Protein AF-A0A836EU51-F1 (afdb_monomer)

Sequence (140 aa):
MVLADRKVKVRELADATKISTERTRHILGEILHMKKLSCRWVPRMLTPDQKHERESTSKEYLDLLMRNRADFWRRLVTVDETWIHYYTPENRMSARQWTLNSFGWNVLNPSHSSDLAPSNYHLFTKSKEIWENNLAMKTK

Secondary structure (DSSP, 8-state):
-TTT-TT--HHHHHHHHT--HHHHHHIIIIIS-PPP-PPPP-S----HHHHHHHHHHHHHHHHHHHH-HHHHHHH--------------SSTTTT-----TTS----------TT---------HHHHHHHHHHHHTT--

pLDDT: mean 73.23, std 23.21, range [32.94, 97.69]

Organism: NCBI:txid230686

Mean predicted aligned error: 16.52 Å

Solvent-accessible surface area (backbone atoms only — not comparable to full-atom values): 9473 Å² total; per-residue (Å²): 107,65,87,82,40,85,80,68,50,63,61,60,50,12,69,72,69,74,44,55,52,64,58,44,50,45,44,38,43,75,72,65,64,49,75,93,73,82,85,77,92,68,99,68,90,72,52,73,66,58,48,52,52,53,50,51,55,51,49,53,53,47,52,52,37,69,77,39,50,72,60,43,62,74,67,61,81,86,86,85,90,77,92,76,83,88,77,76,74,92,44,82,76,82,64,69,74,95,80,71,84,88,52,95,67,84,84,80,84,76,84,86,62,97,72,71,64,82,89,62,95,70,86,48,66,72,56,46,51,54,50,53,53,57,53,64,67,70,75,116

Radius of gyration: 23.54 Å; Cα contacts (8 Å, |Δi|>4): 33; chains: 1; bounding box: 52×53×49 Å

InterPro domains:
  IPR036397 Ribonuclease H superfamily [G3DSA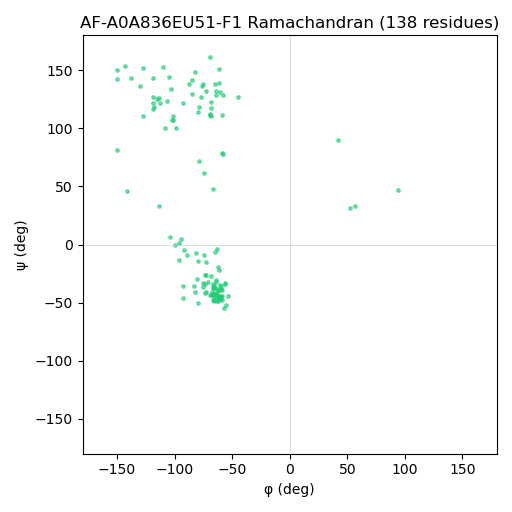:3.30.420.10] (41-100)
  IPR052709 Transposase-Methyltransferase Hybrid [PTHR46060] (2-99)

Structure (mmCIF, N/CA/C/O backbone):
data_AF-A0A836EU51-F1
#
_entry.id   AF-A0A836EU51-F1
#
loop_
_atom_site.group_PDB
_atom_site.id
_atom_site.type_symbol
_atom_site.label_atom_id
_atom_site.label_alt_id
_atom_site.label_comp_id
_atom_site.label_asym_id
_atom_site.label_entity_id
_atom_site.label_seq_id
_atom_site.pdbx_PDB_ins_code
_atom_site.Cartn_x
_atom_site.Cartn_y
_atom_site.Cartn_z
_atom_site.occupancy
_atom_site.B_iso_or_equiv
_atom_site.auth_seq_id
_atom_site.auth_comp_id
_atom_site.auth_asym_id
_atom_site.auth_atom_id
_atom_site.pdbx_PDB_model_num
ATOM 1 N N . MET A 1 1 ? -20.461 -6.660 11.085 1.00 72.12 1 MET A N 1
ATOM 2 C CA . MET A 1 1 ? -19.858 -5.440 11.673 1.00 72.12 1 MET A CA 1
ATOM 3 C C . MET A 1 1 ? -18.352 -5.385 11.427 1.00 72.12 1 MET A C 1
ATOM 5 O O . MET A 1 1 ? -17.947 -4.612 10.576 1.00 72.12 1 MET A O 1
ATOM 9 N N . VAL A 1 2 ? -17.537 -6.256 12.035 1.00 82.12 2 VAL A N 1
ATOM 10 C CA . VAL A 1 2 ? -16.060 -6.244 11.859 1.00 82.12 2 VAL A CA 1
ATOM 11 C C . VAL A 1 2 ? -15.593 -6.544 10.426 1.00 82.12 2 VAL A C 1
ATOM 13 O O . VAL A 1 2 ? -14.575 -6.031 9.978 1.00 82.12 2 VAL A O 1
ATOM 16 N N . LEU A 1 3 ? -16.344 -7.356 9.673 1.00 85.31 3 LEU A N 1
ATOM 17 C CA . LEU A 1 3 ? -16.028 -7.640 8.266 1.00 85.31 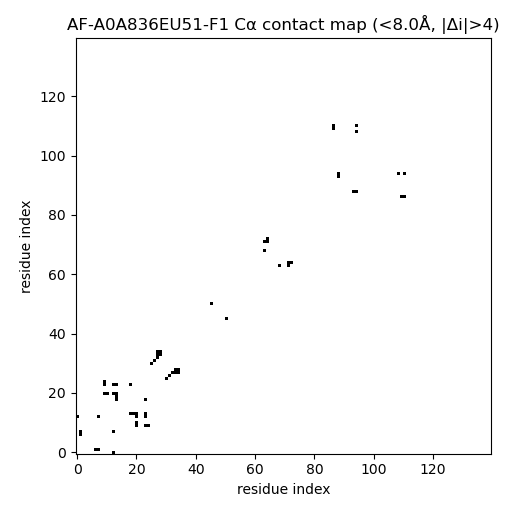3 LEU A CA 1
ATOM 18 C C . LEU A 1 3 ? -16.340 -6.465 7.324 1.00 85.31 3 LEU A C 1
ATOM 20 O O . LEU A 1 3 ? -15.705 -6.355 6.279 1.00 85.31 3 LEU A O 1
ATOM 24 N N . ALA A 1 4 ? -17.295 -5.605 7.697 1.00 86.19 4 ALA A N 1
ATOM 25 C CA . ALA A 1 4 ? -17.686 -4.432 6.916 1.00 86.19 4 ALA A CA 1
ATOM 26 C C . ALA A 1 4 ? -16.731 -3.256 7.167 1.00 86.19 4 ALA A C 1
ATOM 28 O O . ALA A 1 4 ? -16.316 -2.595 6.221 1.00 86.19 4 ALA A O 1
ATOM 29 N N . ASP A 1 5 ? -16.323 -3.052 8.425 1.00 85.19 5 ASP A N 1
ATOM 30 C CA . ASP A 1 5 ? -15.266 -2.110 8.786 1.00 85.19 5 ASP A CA 1
ATOM 31 C C . ASP A 1 5 ? -14.197 -2.788 9.650 1.00 85.19 5 ASP A C 1
ATOM 33 O O . ASP A 1 5 ? -14.400 -3.110 10.824 1.00 85.19 5 ASP A O 1
ATOM 37 N N . ARG A 1 6 ? -13.016 -2.961 9.051 1.00 83.94 6 ARG A N 1
ATOM 38 C CA . ARG A 1 6 ? -11.850 -3.589 9.687 1.00 83.94 6 ARG A CA 1
ATOM 39 C C . ARG A 1 6 ? -11.165 -2.683 10.717 1.00 83.94 6 ARG A C 1
ATOM 41 O O . ARG A 1 6 ? -10.249 -3.144 11.398 1.00 83.94 6 ARG A O 1
ATOM 48 N N . LYS A 1 7 ? -11.552 -1.407 10.809 1.00 87.00 7 LYS A N 1
ATOM 49 C CA . LYS A 1 7 ? -10.969 -0.411 11.723 1.00 87.00 7 LYS A CA 1
ATOM 50 C C . LYS A 1 7 ? -11.805 -0.183 12.984 1.00 87.00 7 LYS A C 1
ATOM 52 O O . LYS A 1 7 ? -11.385 0.598 13.839 1.00 87.00 7 LYS A O 1
ATOM 57 N N . VAL A 1 8 ? -12.937 -0.872 13.120 1.00 90.25 8 VAL A N 1
ATOM 58 C CA . VAL A 1 8 ? -13.851 -0.700 14.253 1.00 90.25 8 VAL A CA 1
ATOM 59 C C . VAL A 1 8 ? -13.166 -1.042 15.582 1.00 90.25 8 VAL A C 1
ATOM 61 O O . VAL A 1 8 ? -12.403 -2.014 15.692 1.00 90.25 8 VAL A O 1
ATOM 64 N N . LYS A 1 9 ? -13.415 -0.240 16.620 1.00 90.88 9 LYS A N 1
ATOM 65 C CA . LYS A 1 9 ? -12.802 -0.462 17.937 1.00 90.88 9 LYS A CA 1
ATOM 66 C C . LYS A 1 9 ? -13.584 -1.511 18.722 1.00 90.88 9 LYS A C 1
ATOM 68 O O . LYS A 1 9 ? -14.805 -1.582 18.667 1.00 90.88 9 LYS A O 1
ATOM 73 N N . VAL A 1 10 ? -12.880 -2.269 19.566 1.00 92.06 10 VAL A N 1
ATOM 74 C CA . VAL A 1 10 ? -13.505 -3.262 20.467 1.00 92.06 10 VAL A CA 1
ATOM 75 C C . VAL A 1 10 ? -14.565 -2.627 21.379 1.00 92.06 10 VAL A C 1
ATOM 77 O O . VAL A 1 10 ? -15.562 -3.270 21.675 1.00 92.06 10 VAL A O 1
ATOM 80 N N . ARG A 1 11 ? -14.381 -1.365 21.795 1.00 93.69 11 ARG A N 1
ATOM 81 C CA . ARG A 1 11 ? -15.379 -0.627 22.591 1.00 93.69 11 ARG A CA 1
ATOM 82 C C . ARG A 1 11 ? -16.657 -0.345 21.799 1.00 93.69 11 ARG A C 1
ATOM 84 O O . ARG A 1 11 ? -17.729 -0.678 22.268 1.00 93.69 11 ARG A O 1
ATOM 91 N N . GLU A 1 12 ? -16.530 0.152 20.571 1.00 93.00 12 GLU A N 1
ATOM 92 C CA . GLU A 1 12 ? -17.676 0.419 19.688 1.00 93.00 12 GLU A CA 1
ATOM 93 C C . GLU A 1 12 ? -18.474 -0.866 19.408 1.00 93.00 12 GLU A C 1
ATOM 95 O O . GLU A 1 12 ? -19.702 -0.857 19.399 1.00 93.00 12 GLU A O 1
ATOM 100 N N . LEU A 1 13 ? -17.781 -1.999 19.247 1.00 92.50 13 LEU A N 1
ATOM 101 C CA . LEU A 1 13 ? -18.420 -3.311 19.114 1.00 92.50 13 LEU A CA 1
ATOM 102 C C . LEU A 1 13 ? -19.155 -3.742 20.384 1.00 92.50 13 LEU A C 1
ATOM 104 O O . LEU A 1 13 ? -20.278 -4.234 20.294 1.00 92.50 13 LEU A O 1
ATOM 108 N N . ALA A 1 14 ? -18.532 -3.570 21.548 1.00 95.38 14 ALA A N 1
ATOM 109 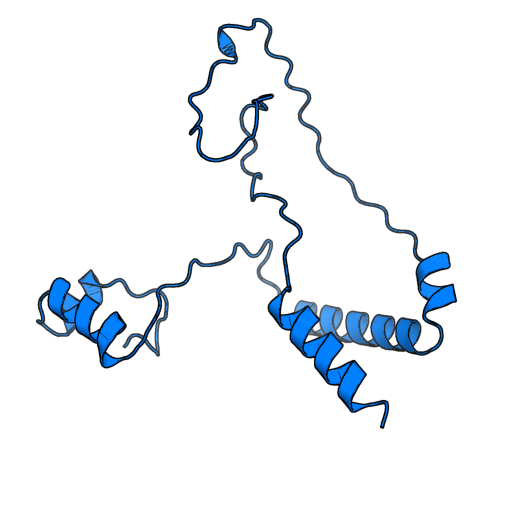C CA . ALA A 1 14 ? -19.140 -3.874 22.838 1.00 95.38 14 ALA A CA 1
ATOM 110 C C . ALA A 1 14 ? -20.421 -3.047 23.049 1.00 95.38 14 ALA A C 1
ATOM 112 O O . ALA A 1 14 ? -21.473 -3.598 23.374 1.00 95.38 14 ALA A O 1
ATOM 113 N N . ASP A 1 15 ? -20.369 -1.749 22.746 1.00 95.56 15 ASP A N 1
ATOM 114 C CA . ASP A 1 15 ? -21.494 -0.822 22.896 1.00 95.56 15 ASP A CA 1
ATOM 115 C C . ASP A 1 15 ? -22.648 -1.128 21.933 1.00 95.56 15 ASP A C 1
ATOM 117 O O . ASP A 1 15 ? -23.820 -1.000 22.310 1.00 95.56 15 ASP A O 1
ATOM 121 N N . ALA A 1 16 ? -22.328 -1.547 20.704 1.00 94.00 16 ALA A N 1
ATOM 122 C CA . ALA A 1 16 ? -23.316 -1.914 19.694 1.00 94.00 16 ALA A CA 1
ATOM 123 C C . ALA A 1 16 ? -23.958 -3.281 19.965 1.00 94.00 16 ALA A C 1
ATOM 125 O O . ALA A 1 16 ? -25.149 -3.459 19.728 1.00 94.00 16 ALA A O 1
ATOM 126 N N . THR A 1 17 ? -23.182 -4.242 20.473 1.00 93.50 17 THR A N 1
ATOM 127 C CA . THR A 1 17 ? -23.668 -5.601 20.773 1.00 93.50 17 THR A CA 1
ATOM 128 C C . THR A 1 17 ? -24.235 -5.739 22.185 1.00 93.50 17 THR A C 1
ATOM 130 O O . THR A 1 17 ? -24.834 -6.765 22.492 1.00 93.50 17 THR A O 1
ATOM 133 N N . LYS A 1 18 ? -24.069 -4.715 23.037 1.00 95.62 18 LYS A N 1
ATOM 134 C CA . LYS A 1 18 ? -24.420 -4.727 24.470 1.00 95.62 18 LYS A CA 1
ATOM 135 C C . LYS A 1 18 ? -23.739 -5.861 25.242 1.00 95.62 18 LYS A C 1
ATOM 137 O O . LYS A 1 18 ? -24.284 -6.397 26.202 1.00 95.62 18 LYS A O 1
ATOM 142 N N . ILE A 1 19 ? -22.521 -6.205 24.832 1.00 95.19 19 ILE A N 1
ATOM 143 C CA . ILE A 1 19 ? -21.668 -7.211 25.468 1.00 95.19 19 ILE A CA 1
ATOM 144 C C . ILE A 1 19 ? -20.492 -6.494 26.137 1.00 95.19 19 ILE A C 1
ATOM 146 O O . ILE A 1 19 ? -20.076 -5.425 25.700 1.00 95.19 19 ILE A O 1
ATOM 150 N N . SER A 1 20 ? -19.915 -7.073 27.192 1.00 97.06 20 SER A N 1
ATOM 151 C CA . SER A 1 20 ? -18.708 -6.507 27.800 1.00 97.06 20 SER A CA 1
ATOM 152 C C . SER A 1 20 ? -17.530 -6.476 26.814 1.00 97.06 20 SER A C 1
ATOM 154 O O . SER A 1 20 ? -17.389 -7.319 25.920 1.00 97.06 20 SER A O 1
ATOM 156 N N . THR A 1 21 ? -16.631 -5.509 26.988 1.00 96.06 21 THR A N 1
ATOM 157 C CA . THR A 1 21 ? -15.421 -5.372 26.158 1.00 96.06 21 THR A CA 1
ATOM 158 C C . THR A 1 21 ? -14.522 -6.605 26.231 1.00 96.06 21 THR A C 1
ATOM 160 O O . THR A 1 21 ? -13.951 -7.007 25.217 1.00 96.06 21 THR A O 1
ATOM 163 N N . GLU A 1 22 ? -14.442 -7.239 27.402 1.00 96.38 22 GLU A N 1
ATOM 164 C CA . GLU A 1 22 ? -13.674 -8.466 27.615 1.00 96.38 22 GLU A CA 1
ATOM 165 C C . GLU A 1 22 ? -14.254 -9.630 26.819 1.00 96.38 22 GLU A C 1
ATOM 167 O O . GLU A 1 22 ? -13.547 -10.295 26.062 1.00 96.38 22 GLU A O 1
ATOM 172 N N . ARG A 1 23 ? -15.575 -9.826 26.908 1.00 96.75 23 ARG A N 1
ATOM 173 C CA . ARG A 1 23 ? -16.247 -10.893 26.171 1.00 96.75 23 ARG A CA 1
ATOM 174 C C . ARG A 1 23 ? -16.180 -10.653 24.665 1.00 96.75 23 ARG A C 1
ATOM 176 O O . ARG A 1 23 ? -15.975 -11.602 23.917 1.00 96.75 23 ARG A O 1
ATOM 183 N N . THR A 1 24 ? -16.253 -9.397 24.229 1.00 95.25 24 THR A N 1
ATOM 184 C CA . THR A 1 24 ? -16.038 -9.013 22.826 1.00 95.25 24 THR A CA 1
ATOM 185 C C . THR A 1 24 ? -14.626 -9.380 22.361 1.00 95.25 24 THR A C 1
ATOM 187 O O . THR A 1 24 ? -14.471 -9.980 21.300 1.00 95.25 24 THR A O 1
ATOM 190 N N . ARG A 1 25 ? -13.586 -9.091 23.160 1.00 94.19 25 ARG A N 1
ATOM 191 C CA . ARG A 1 25 ? -12.201 -9.479 22.843 1.00 94.19 25 ARG A CA 1
ATOM 192 C C . ARG A 1 25 ? -12.040 -10.998 22.773 1.00 94.19 25 ARG A C 1
ATOM 194 O O . ARG A 1 25 ? -11.426 -11.481 21.827 1.00 94.19 25 ARG A O 1
ATOM 201 N N . HIS A 1 26 ? -12.615 -11.726 23.727 1.00 95.62 26 HIS A N 1
ATOM 202 C CA . HIS A 1 26 ? -12.586 -13.186 23.754 1.00 95.62 26 HIS A CA 1
ATOM 203 C C . HIS A 1 26 ? -13.279 -13.794 22.529 1.00 95.62 26 HIS A C 1
ATOM 205 O O . HIS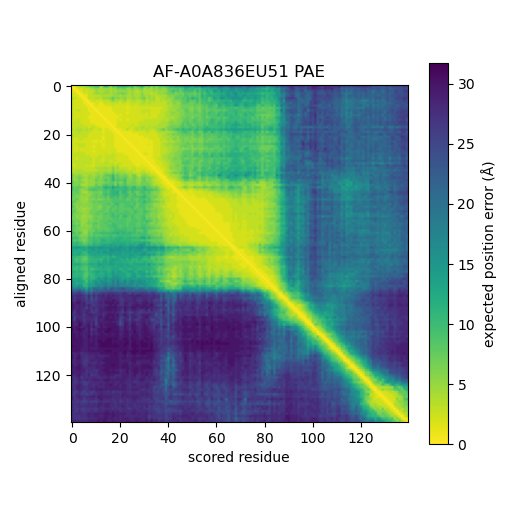 A 1 26 ? -12.718 -14.669 21.883 1.00 95.62 26 HIS A O 1
ATOM 211 N N . ILE A 1 27 ? -14.461 -13.296 22.149 1.00 94.44 27 ILE A N 1
ATOM 212 C CA . ILE A 1 27 ? -15.154 -13.763 20.942 1.00 94.44 27 ILE A CA 1
ATOM 213 C C . ILE A 1 27 ? -14.297 -13.503 19.698 1.00 94.44 27 ILE A C 1
ATOM 215 O O . ILE A 1 27 ? -14.135 -14.399 18.876 1.00 94.44 27 ILE A O 1
ATOM 219 N N . LEU A 1 28 ? -13.719 -12.304 19.564 1.00 92.56 28 LEU A N 1
ATOM 220 C CA . LEU A 1 28 ? -12.879 -11.969 18.413 1.00 92.56 28 LEU A CA 1
ATOM 221 C C . LEU A 1 28 ? -11.626 -12.850 18.337 1.00 92.56 28 LEU A C 1
ATOM 223 O O . LEU A 1 28 ? -11.337 -13.378 17.269 1.00 92.56 28 LEU A O 1
ATOM 227 N N . GLY A 1 29 ? -10.895 -13.006 19.439 1.00 92.88 29 GLY A N 1
ATOM 228 C CA . GLY A 1 29 ? -9.622 -13.730 19.462 1.00 92.88 29 GLY A CA 1
ATOM 229 C C . GLY A 1 29 ? -9.768 -15.250 19.514 1.00 92.88 29 GLY A C 1
ATOM 230 O O . GLY A 1 29 ? -9.162 -15.943 18.705 1.00 92.88 29 GLY A O 1
ATOM 231 N N . GLU A 1 30 ? -10.582 -15.764 20.435 1.00 94.38 30 GLU A N 1
ATOM 232 C CA . GLU A 1 30 ? -10.625 -17.195 20.769 1.00 94.38 30 GLU A CA 1
ATOM 233 C C . GLU A 1 30 ? -11.682 -17.967 19.977 1.00 94.38 30 GLU A C 1
ATOM 235 O O . GLU A 1 30 ? -11.448 -19.111 19.614 1.00 94.38 30 GLU A O 1
ATOM 240 N N . ILE A 1 31 ? -12.838 -17.357 19.687 1.00 94.81 31 ILE A N 1
ATOM 241 C CA . ILE A 1 31 ? -13.941 -18.040 18.983 1.00 94.81 31 ILE A CA 1
ATOM 242 C C . ILE A 1 31 ? -13.855 -17.806 17.474 1.00 94.81 31 ILE A C 1
ATOM 244 O O . ILE A 1 31 ? -14.013 -18.729 16.682 1.00 94.81 31 ILE A O 1
ATOM 248 N N . LEU A 1 32 ? -13.620 -16.558 17.064 1.00 92.50 32 LEU A N 1
ATOM 249 C CA . LEU A 1 32 ? -13.539 -16.177 15.652 1.00 92.50 32 LEU A CA 1
ATOM 250 C C . LEU A 1 32 ? -12.111 -16.239 15.099 1.00 92.50 32 LEU A C 1
ATOM 252 O O . LEU A 1 32 ? -11.918 -16.000 13.907 1.00 92.50 32 LEU A O 1
ATOM 256 N N . HIS A 1 33 ? -11.118 -16.521 15.949 1.00 91.31 33 HIS A N 1
ATOM 257 C CA . HIS A 1 33 ? -9.702 -16.608 15.578 1.00 91.31 33 HIS A CA 1
ATOM 258 C C . HIS A 1 33 ? -9.183 -15.371 14.823 1.00 91.31 33 HIS A C 1
ATOM 260 O O . HIS A 1 33 ? -8.292 -15.450 13.972 1.00 91.31 33 HIS A O 1
ATOM 266 N N . MET A 1 34 ? -9.738 -14.194 15.124 1.00 90.62 34 MET A N 1
ATOM 267 C CA . MET A 1 34 ? -9.340 -12.933 14.513 1.00 90.62 34 MET A CA 1
ATOM 268 C C . MET A 1 34 ? -8.141 -12.338 15.243 1.00 90.62 34 MET A C 1
ATOM 270 O O . MET A 1 34 ? -8.149 -12.122 16.455 1.00 90.62 34 MET A O 1
ATOM 274 N N . LYS A 1 35 ? -7.115 -11.973 14.474 1.00 87.75 35 LYS A N 1
ATOM 275 C CA . LYS A 1 35 ? -5.927 -11.291 14.988 1.00 87.75 35 LYS A CA 1
ATOM 276 C C . LYS A 1 35 ? -5.973 -9.807 14.655 1.00 87.75 35 LYS A C 1
ATOM 278 O O . LYS A 1 35 ? -6.199 -9.423 13.508 1.00 87.75 35 LYS A O 1
ATOM 283 N N . LYS A 1 36 ? -5.681 -8.960 15.644 1.00 85.25 36 LYS A N 1
ATOM 284 C CA . LYS A 1 36 ? -5.476 -7.529 15.405 1.00 85.25 36 LYS A CA 1
ATOM 285 C C . LYS A 1 36 ? -4.191 -7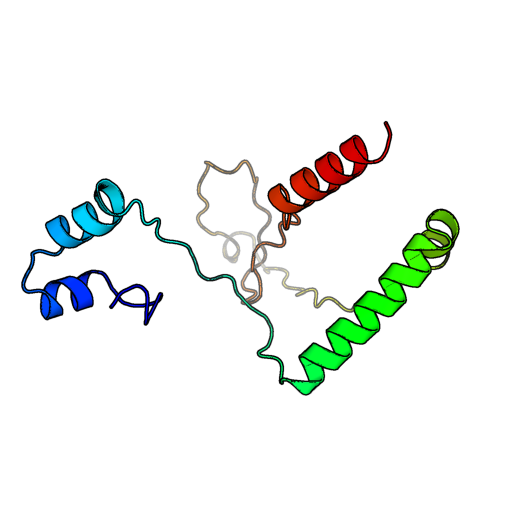.331 14.599 1.00 85.25 36 LYS A C 1
ATOM 287 O O . LYS A 1 36 ? -3.115 -7.736 15.035 1.00 85.25 36 LYS A O 1
ATOM 292 N N . LEU A 1 37 ? -4.309 -6.694 13.439 1.00 83.69 37 LEU A N 1
ATOM 293 C CA . LEU A 1 37 ? -3.175 -6.317 12.599 1.00 83.69 37 LEU A CA 1
ATOM 294 C C . LEU A 1 37 ? -2.921 -4.813 12.720 1.00 83.69 37 LEU A C 1
ATOM 296 O O . LEU A 1 37 ? -3.859 -4.025 12.852 1.00 83.69 37 LEU A O 1
ATOM 300 N N . SER A 1 38 ? -1.654 -4.408 12.678 1.00 79.75 38 SER A N 1
ATOM 301 C CA . SER A 1 38 ? -1.299 -3.00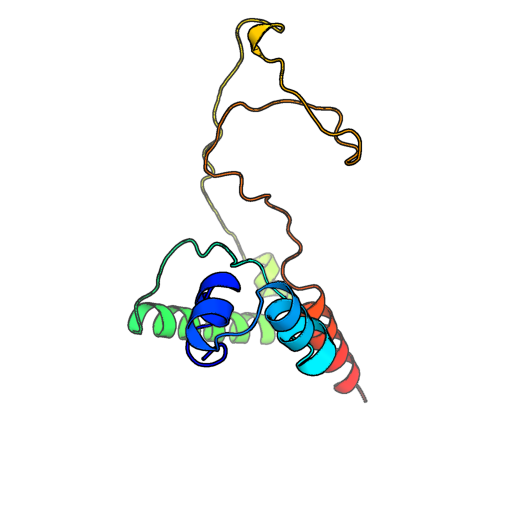2 12.501 1.00 79.75 38 SER A CA 1
ATOM 302 C C . SER A 1 38 ? -1.524 -2.599 11.043 1.00 79.75 38 SER A C 1
ATOM 304 O O . SER A 1 38 ? -1.214 -3.349 10.114 1.00 79.75 38 SER A O 1
ATOM 306 N N . CYS A 1 39 ? -2.081 -1.403 10.837 1.00 76.50 39 CYS A N 1
ATOM 307 C CA . CYS A 1 39 ? -2.117 -0.807 9.507 1.00 76.50 39 CYS A CA 1
ATOM 308 C C . CYS A 1 39 ? -0.679 -0.521 9.061 1.00 76.50 39 CYS A C 1
ATOM 310 O O . CYS A 1 39 ? 0.139 -0.056 9.855 1.00 76.50 39 CYS A O 1
ATOM 312 N N . ARG A 1 40 ? -0.373 -0.801 7.794 1.00 83.62 40 ARG A N 1
ATOM 313 C CA . ARG A 1 40 ? 0.894 -0.398 7.183 1.00 83.62 40 ARG A CA 1
ATOM 314 C C . ARG A 1 40 ? 0.739 1.003 6.612 1.00 83.62 40 ARG A C 1
ATOM 316 O O . ARG A 1 40 ? -0.290 1.298 6.006 1.00 83.62 40 ARG A O 1
ATOM 323 N N . TRP A 1 41 ? 1.755 1.835 6.803 1.00 84.38 41 TRP A N 1
ATOM 324 C CA . TRP A 1 41 ? 1.829 3.127 6.138 1.00 84.38 41 TRP A CA 1
ATOM 325 C C . TRP A 1 41 ? 1.948 2.922 4.629 1.00 84.38 41 TRP A C 1
ATOM 327 O O . TRP A 1 41 ? 2.737 2.100 4.163 1.00 84.38 41 TRP A O 1
ATOM 337 N N . VAL A 1 42 ? 1.127 3.653 3.881 1.00 83.88 42 VAL A N 1
ATOM 338 C CA . VAL A 1 42 ? 1.154 3.685 2.420 1.00 83.88 42 VAL A CA 1
ATOM 339 C C . VAL A 1 42 ? 1.486 5.126 2.033 1.00 83.88 42 VAL A C 1
ATOM 341 O O . VAL A 1 42 ? 0.700 6.004 2.383 1.00 83.88 42 VAL A O 1
ATOM 344 N N . PRO A 1 43 ? 2.615 5.386 1.343 1.00 84.25 43 PRO A N 1
ATOM 345 C CA . PRO A 1 43 ? 3.086 6.749 1.072 1.00 84.25 43 PRO A CA 1
ATOM 346 C C . PRO A 1 43 ? 2.070 7.632 0.344 1.00 84.25 43 PRO A C 1
ATOM 348 O O . PRO A 1 43 ? 1.999 8.832 0.582 1.00 84.25 43 PRO A O 1
ATOM 351 N N . ARG A 1 44 ? 1.264 7.040 -0.546 1.00 88.38 44 ARG A N 1
ATOM 352 C CA . ARG A 1 44 ? 0.270 7.771 -1.331 1.00 88.38 44 ARG A CA 1
ATOM 353 C C . ARG A 1 44 ? -0.937 6.908 -1.670 1.00 88.38 44 ARG A C 1
ATOM 355 O O . ARG A 1 44 ? -0.807 5.734 -2.014 1.00 88.38 44 ARG A O 1
ATOM 362 N N . MET A 1 45 ? -2.113 7.530 -1.650 1.00 92.81 45 MET A N 1
ATOM 363 C CA . MET A 1 45 ? -3.326 6.960 -2.229 1.00 92.81 45 MET A CA 1
ATOM 364 C C . MET A 1 45 ? -3.309 7.165 -3.747 1.00 92.81 45 MET A C 1
ATOM 366 O O . MET A 1 45 ? -3.343 8.297 -4.221 1.00 92.81 45 MET A O 1
ATOM 370 N N . LEU A 1 46 ? -3.222 6.067 -4.498 1.00 93.50 46 LEU A N 1
ATOM 371 C CA . LEU A 1 46 ? -3.184 6.094 -5.962 1.00 93.50 46 LEU A CA 1
ATOM 372 C C . LEU A 1 46 ? -4.592 6.150 -6.565 1.00 93.50 46 LEU A C 1
ATOM 374 O O . LEU A 1 46 ? -5.496 5.450 -6.086 1.00 93.50 46 LEU A O 1
ATOM 378 N N . THR A 1 47 ? -4.748 6.916 -7.647 1.00 96.94 47 THR A N 1
ATOM 379 C CA . THR A 1 47 ? -5.960 6.901 -8.483 1.00 96.94 47 THR A CA 1
ATOM 380 C C . THR A 1 47 ? -6.080 5.573 -9.249 1.00 96.94 47 THR A C 1
ATOM 382 O O . THR A 1 47 ? -5.093 4.836 -9.357 1.00 96.94 47 THR A O 1
ATOM 385 N N . PRO A 1 48 ? -7.271 5.212 -9.763 1.00 97.69 48 PRO A N 1
ATOM 386 C CA . PRO A 1 48 ? -7.434 4.019 -10.596 1.00 97.69 48 PRO A CA 1
ATOM 387 C C . PRO A 1 48 ? -6.463 3.984 -11.785 1.00 97.69 48 PRO A C 1
ATOM 389 O O . PRO A 1 48 ? -5.791 2.975 -11.981 1.00 97.69 48 PRO A O 1
ATOM 392 N N . ASP A 1 49 ? -6.300 5.108 -12.483 1.00 97.50 49 ASP A N 1
ATOM 393 C CA . ASP A 1 49 ? -5.413 5.209 -13.648 1.00 97.50 49 ASP A CA 1
ATOM 394 C C . ASP A 1 49 ? -3.942 5.019 -13.264 1.00 97.50 49 ASP A C 1
ATOM 396 O O . ASP A 1 49 ? -3.236 4.230 -13.885 1.00 97.50 49 ASP A O 1
ATOM 400 N N . GLN A 1 50 ? -3.496 5.635 -12.161 1.00 96.31 50 GLN A N 1
ATOM 401 C CA . GLN A 1 50 ? -2.137 5.444 -11.637 1.00 96.31 50 GLN A CA 1
ATOM 402 C C . GLN A 1 50 ? -1.862 3.984 -11.264 1.00 96.31 50 GLN A C 1
ATOM 404 O O . GLN A 1 50 ? -0.738 3.506 -11.403 1.00 96.31 50 GLN A O 1
ATOM 409 N N . LYS A 1 51 ? -2.868 3.255 -10.760 1.00 96.00 51 LYS A N 1
ATOM 410 C CA . LYS A 1 51 ? -2.718 1.821 -10.470 1.00 96.00 51 LYS A CA 1
ATOM 411 C C . LYS A 1 51 ? -2.576 1.014 -11.752 1.00 96.00 51 LYS A C 1
ATOM 413 O O . LYS A 1 51 ? -1.722 0.132 -11.786 1.00 96.00 51 LYS A O 1
ATOM 418 N N . HIS A 1 52 ? -3.386 1.324 -12.762 1.00 97.44 52 HIS A N 1
ATOM 419 C CA . HIS A 1 52 ? -3.337 0.656 -14.056 1.00 97.44 52 HIS A CA 1
ATOM 420 C C . HIS A 1 52 ? -1.987 0.876 -14.745 1.00 97.44 52 HIS A C 1
ATOM 422 O O . HIS A 1 52 ? -1.340 -0.084 -15.151 1.00 97.44 52 HIS A O 1
ATOM 428 N N . GLU A 1 53 ? -1.514 2.121 -14.798 1.00 97.56 53 GLU A N 1
ATOM 429 C CA . GLU A 1 53 ? -0.200 2.457 -15.350 1.00 97.56 53 GLU A CA 1
ATOM 430 C C . GLU A 1 53 ? 0.916 1.718 -14.604 1.00 97.56 53 GLU A C 1
ATOM 432 O O . GLU A 1 53 ? 1.745 1.044 -15.213 1.00 97.56 53 GLU A O 1
ATOM 437 N N . ARG A 1 54 ? 0.889 1.741 -13.265 1.00 96.81 54 ARG A N 1
ATOM 438 C CA . ARG A 1 54 ? 1.890 1.040 -12.454 1.00 96.81 54 ARG A CA 1
ATOM 439 C C . ARG A 1 54 ? 1.875 -0.471 -12.696 1.00 96.81 54 ARG A C 1
ATOM 441 O O . ARG A 1 54 ? 2.939 -1.090 -12.700 1.00 96.81 54 ARG A O 1
ATOM 448 N N . GLU A 1 55 ? 0.698 -1.071 -12.861 1.00 97.19 55 GLU A N 1
ATOM 449 C CA . GLU A 1 55 ? 0.552 -2.493 -13.187 1.00 97.19 55 GLU A CA 1
ATOM 450 C C . GLU A 1 55 ? 1.101 -2.807 -14.582 1.00 97.19 55 GLU A C 1
ATOM 452 O O . GLU A 1 55 ? 1.884 -3.750 -14.710 1.00 97.19 55 GLU A O 1
ATOM 457 N N . SER A 1 56 ? 0.737 -2.014 -15.594 1.00 97.50 56 SER A N 1
ATOM 458 C CA . SER A 1 56 ? 1.205 -2.179 -16.976 1.00 97.50 56 SER A CA 1
ATOM 459 C C . SER A 1 56 ? 2.727 -2.133 -17.040 1.00 97.50 56 SER A C 1
ATOM 461 O O . SER A 1 56 ? 3.366 -3.111 -17.428 1.00 97.50 56 SER A O 1
ATOM 463 N N . THR A 1 57 ? 3.317 -1.062 -16.511 1.00 96.12 57 THR A N 1
ATOM 464 C CA . THR A 1 57 ? 4.768 -0.872 -16.459 1.00 96.12 57 THR A CA 1
ATOM 465 C C . THR A 1 57 ? 5.464 -2.003 -15.697 1.00 96.12 57 THR A C 1
ATOM 467 O O . THR A 1 57 ? 6.513 -2.495 -16.111 1.00 96.12 57 THR A O 1
ATOM 470 N N . SER A 1 58 ? 4.875 -2.488 -14.597 1.00 96.12 58 SER A N 1
ATOM 471 C CA . SER A 1 58 ? 5.446 -3.618 -13.846 1.00 96.12 58 SER A CA 1
ATOM 472 C C . SER A 1 58 ? 5.437 -4.924 -14.649 1.00 96.12 58 SER A C 1
ATOM 474 O O . SER A 1 58 ? 6.382 -5.705 -14.533 1.00 96.12 58 SER A O 1
ATOM 476 N N . LYS A 1 59 ? 4.394 -5.177 -15.452 1.00 96.56 59 LYS 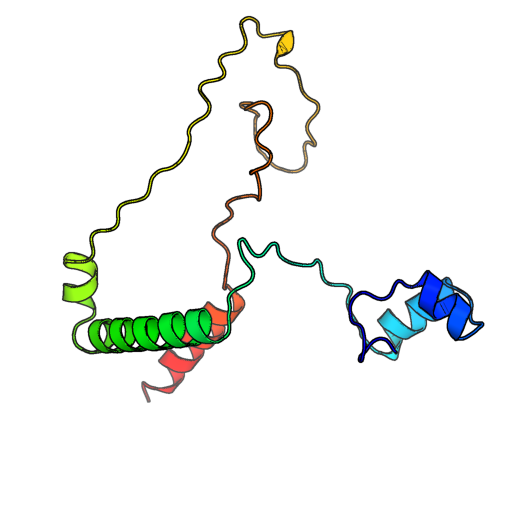A N 1
ATOM 477 C CA . LYS A 1 59 ? 4.320 -6.355 -16.331 1.00 96.56 59 LYS A CA 1
ATOM 478 C C . LYS A 1 59 ? 5.365 -6.283 -17.440 1.00 96.56 59 LYS A C 1
ATOM 480 O O . LYS A 1 59 ? 6.055 -7.268 -17.673 1.00 96.56 59 LYS A O 1
ATOM 485 N N . GLU A 1 60 ? 5.545 -5.117 -18.051 1.00 94.94 60 GLU A N 1
ATOM 486 C CA . GLU A 1 60 ? 6.577 -4.903 -19.072 1.00 94.94 60 GLU A CA 1
ATOM 487 C C . GLU A 1 60 ? 7.987 -5.155 -18.517 1.00 94.94 60 GLU A C 1
ATOM 489 O O . GLU A 1 60 ? 8.767 -5.905 -19.109 1.00 94.94 60 GLU A O 1
ATOM 494 N N . TYR A 1 61 ? 8.301 -4.613 -17.334 1.00 92.94 61 TYR A N 1
ATOM 495 C CA . TYR A 1 61 ? 9.576 -4.894 -16.667 1.00 92.94 61 TYR A CA 1
ATOM 496 C C . TYR A 1 61 ? 9.744 -6.373 -16.312 1.00 92.94 61 TYR A C 1
ATOM 498 O O . TYR A 1 61 ? 10.846 -6.908 -16.444 1.00 92.94 61 TYR A O 1
ATOM 506 N N . LEU A 1 62 ? 8.674 -7.048 -15.881 1.00 94.69 62 LEU A N 1
ATOM 507 C CA . LEU A 1 62 ? 8.714 -8.480 -15.595 1.00 94.69 62 LEU A CA 1
ATOM 508 C C . LEU A 1 62 ? 9.021 -9.291 -16.858 1.00 94.69 62 LEU A C 1
ATOM 510 O O .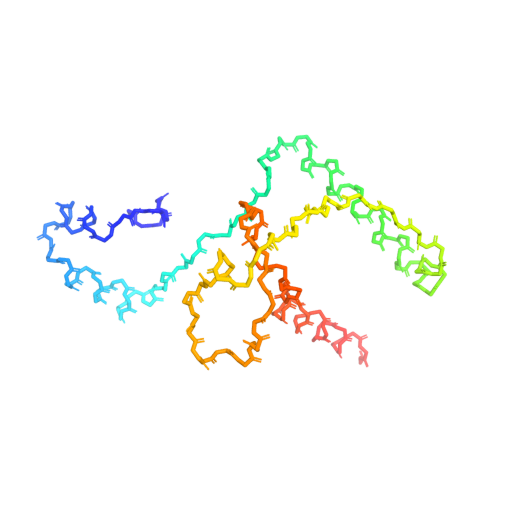 LEU A 1 62 ? 9.869 -10.181 -16.808 1.00 94.69 62 LEU A O 1
ATOM 514 N N . ASP A 1 63 ? 8.394 -8.970 -17.986 1.00 94.94 63 ASP A N 1
ATOM 515 C CA . ASP A 1 63 ? 8.650 -9.648 -19.257 1.00 94.94 63 ASP A CA 1
ATOM 516 C C . ASP A 1 63 ? 10.100 -9.457 -19.716 1.00 94.94 63 ASP A C 1
ATOM 518 O O . ASP A 1 63 ? 10.758 -10.423 -20.110 1.00 94.94 63 ASP A O 1
ATOM 522 N N . LEU A 1 64 ? 10.635 -8.236 -19.617 1.00 92.69 64 LEU A N 1
ATOM 523 C CA . LEU A 1 64 ? 12.043 -7.953 -19.918 1.00 92.69 64 LEU A CA 1
ATOM 524 C C . LEU A 1 64 ? 12.989 -8.743 -19.006 1.00 92.69 64 LEU A C 1
ATOM 526 O O . LEU A 1 64 ? 13.948 -9.360 -19.483 1.00 92.69 64 LEU A O 1
ATOM 530 N N . LEU A 1 65 ? 12.684 -8.780 -17.709 1.00 93.94 65 LEU A N 1
ATOM 531 C CA . LEU A 1 65 ? 13.434 -9.542 -16.718 1.00 93.94 65 LEU A CA 1
ATOM 532 C C . LEU A 1 65 ? 13.405 -11.051 -17.009 1.00 93.94 65 LEU A C 1
ATOM 534 O O . LEU A 1 65 ? 14.420 -11.724 -16.834 1.00 93.94 65 LEU A O 1
ATOM 538 N N . MET A 1 66 ? 12.265 -11.599 -17.437 1.00 94.19 66 MET A N 1
ATOM 539 C CA . MET A 1 66 ? 12.131 -13.029 -17.739 1.00 94.19 66 MET A CA 1
ATOM 540 C C . MET A 1 66 ? 12.829 -13.418 -19.046 1.00 94.19 66 MET A C 1
ATOM 542 O O . MET A 1 66 ? 13.398 -14.505 -19.122 1.00 94.19 66 MET A O 1
ATOM 546 N N . ARG A 1 67 ? 12.842 -12.536 -20.054 1.00 93.50 67 ARG A N 1
ATOM 547 C CA . ARG A 1 67 ? 13.516 -12.787 -21.342 1.00 93.50 67 ARG A CA 1
ATOM 548 C C . ARG A 1 67 ? 15.033 -12.893 -21.203 1.00 93.50 67 ARG A C 1
ATOM 550 O O . ARG A 1 67 ? 15.639 -13.754 -21.834 1.00 93.50 67 ARG A O 1
ATOM 557 N N . ASN A 1 68 ? 15.656 -12.025 -20.406 1.00 91.38 68 ASN A N 1
ATOM 558 C CA . ASN A 1 68 ? 17.101 -12.063 -20.178 1.00 91.38 68 ASN A CA 1
ATOM 559 C C . ASN A 1 68 ? 17.465 -11.534 -18.788 1.00 91.38 68 ASN A C 1
ATOM 561 O O . ASN A 1 68 ? 17.890 -10.391 -18.612 1.00 91.38 68 ASN A O 1
ATOM 565 N N . ARG A 1 69 ? 17.322 -12.409 -17.791 1.00 91.19 69 ARG A N 1
ATOM 566 C CA . ARG A 1 69 ? 17.496 -12.054 -16.381 1.00 91.19 69 ARG A CA 1
ATOM 567 C C . ARG A 1 69 ? 18.882 -11.497 -16.063 1.00 91.19 69 ARG A C 1
ATOM 569 O O . ARG A 1 69 ? 18.981 -10.521 -15.329 1.00 91.19 69 ARG A O 1
ATOM 576 N N . ALA A 1 70 ? 19.940 -12.117 -16.583 1.00 90.25 70 ALA A N 1
ATOM 577 C CA . ALA A 1 70 ? 21.314 -11.738 -16.255 1.00 90.25 70 ALA A CA 1
ATOM 578 C C . ALA A 1 70 ? 21.688 -10.366 -16.839 1.00 90.25 70 ALA A C 1
ATOM 580 O O . ALA A 1 70 ? 22.274 -9.535 -16.148 1.00 90.25 70 ALA A O 1
ATOM 581 N N . ASP A 1 71 ? 21.317 -10.107 -18.094 1.00 92.06 71 ASP A N 1
ATOM 582 C CA . ASP A 1 71 ? 21.634 -8.838 -18.750 1.00 92.06 71 ASP A CA 1
ATOM 583 C C . ASP A 1 71 ? 20.742 -7.688 -18.262 1.00 92.06 71 ASP A C 1
ATOM 585 O O . ASP A 1 71 ? 21.222 -6.563 -18.139 1.00 92.06 71 ASP A O 1
ATOM 589 N N . PHE A 1 72 ? 19.480 -7.970 -17.911 1.00 90.62 72 PHE A N 1
ATOM 590 C CA . PHE A 1 72 ? 18.564 -6.982 -17.337 1.00 90.62 72 PHE A CA 1
ATOM 591 C C . PHE A 1 72 ? 19.153 -6.331 -16.080 1.00 90.62 72 PHE A C 1
ATOM 593 O O . PHE A 1 72 ? 19.269 -5.110 -16.018 1.00 90.62 72 PHE A O 1
ATOM 600 N N . TRP A 1 73 ? 19.605 -7.135 -15.108 1.00 90.75 73 TRP A N 1
ATOM 601 C CA . TRP A 1 73 ? 20.204 -6.603 -13.878 1.00 90.75 73 TRP A CA 1
ATOM 602 C C . TRP A 1 73 ? 21.534 -5.898 -14.122 1.00 90.75 73 TRP A C 1
ATOM 604 O O . TRP A 1 73 ? 21.816 -4.906 -13.461 1.00 90.75 73 TRP A O 1
ATOM 614 N N . ARG A 1 74 ? 22.338 -6.371 -15.083 1.00 92.88 74 ARG A N 1
ATOM 615 C CA . ARG A 1 74 ? 23.616 -5.732 -15.427 1.00 92.88 74 ARG A CA 1
ATOM 616 C C . ARG A 1 74 ? 23.431 -4.319 -15.985 1.00 92.88 74 ARG A C 1
ATOM 618 O O . ARG A 1 74 ? 24.306 -3.481 -15.800 1.00 92.88 74 ARG A O 1
ATOM 625 N N . ARG A 1 75 ? 22.328 -4.070 -16.694 1.00 91.31 75 ARG A N 1
ATOM 626 C CA . ARG A 1 75 ? 22.031 -2.772 -17.321 1.00 91.31 75 ARG A CA 1
ATOM 627 C C . ARG A 1 75 ? 21.124 -1.880 -16.479 1.00 91.31 75 ARG A C 1
ATOM 629 O O . ARG A 1 75 ? 20.985 -0.705 -16.803 1.00 91.31 75 ARG A O 1
ATOM 636 N N . LEU A 1 76 ? 20.489 -2.421 -15.441 1.00 90.06 76 LEU A N 1
ATOM 637 C CA . LEU A 1 76 ? 19.598 -1.659 -14.579 1.00 90.06 76 LEU A CA 1
ATOM 638 C C . LEU A 1 76 ? 20.409 -0.661 -13.747 1.00 90.06 76 LEU A C 1
ATOM 640 O O . LEU A 1 76 ? 21.154 -1.045 -12.849 1.00 90.06 76 LEU A O 1
ATOM 644 N N . VAL A 1 77 ? 20.217 0.625 -14.026 1.00 91.12 77 VAL A N 1
ATOM 645 C CA . VAL A 1 77 ? 20.759 1.726 -13.228 1.00 91.12 77 VAL A CA 1
ATOM 646 C C . VAL A 1 77 ? 19.588 2.490 -12.627 1.00 91.12 77 VAL A C 1
ATOM 648 O O . VAL A 1 77 ? 18.693 2.925 -13.349 1.00 91.12 77 VAL A O 1
ATOM 651 N N . THR A 1 78 ? 19.583 2.640 -11.305 1.00 93.25 78 THR A N 1
ATOM 652 C CA . THR A 1 78 ? 18.578 3.414 -10.568 1.00 93.25 78 THR A CA 1
ATOM 653 C C . THR A 1 78 ? 19.254 4.557 -9.832 1.00 93.25 78 THR A C 1
ATOM 655 O O . THR A 1 78 ? 20.346 4.381 -9.294 1.00 93.25 78 THR A O 1
ATOM 658 N N . VAL A 1 79 ? 18.587 5.703 -9.767 1.00 93.56 79 VAL A N 1
ATOM 659 C CA . VAL A 1 79 ? 19.019 6.864 -8.986 1.00 93.56 79 VAL A CA 1
ATOM 660 C C . VAL A 1 79 ? 17.830 7.316 -8.152 1.00 93.56 79 VAL A C 1
ATOM 662 O O . VAL A 1 79 ? 16.708 7.340 -8.654 1.00 93.56 79 VAL A O 1
ATOM 665 N N . ASP A 1 80 ? 18.084 7.632 -6.888 1.00 92.06 80 ASP A N 1
ATOM 666 C CA . ASP A 1 80 ? 17.108 8.227 -5.982 1.00 92.06 80 ASP A CA 1
ATOM 667 C C . ASP A 1 80 ? 17.816 9.242 -5.080 1.00 92.06 80 ASP A C 1
ATOM 669 O O . ASP A 1 80 ? 19.021 9.130 -4.826 1.00 92.06 80 ASP A O 1
ATOM 673 N N . GLU A 1 81 ? 17.068 10.227 -4.604 1.00 90.56 81 GLU A N 1
ATOM 674 C CA . GLU A 1 81 ? 17.565 11.268 -3.713 1.00 90.56 81 GLU A CA 1
ATOM 675 C C . GLU A 1 81 ? 17.031 11.016 -2.307 1.00 90.56 81 GLU A C 1
ATOM 677 O O . GLU A 1 81 ? 15.829 10.928 -2.071 1.00 90.56 81 GLU A O 1
ATOM 682 N N . THR A 1 82 ? 17.936 10.895 -1.338 1.00 84.94 82 THR A N 1
ATOM 683 C CA . THR A 1 82 ? 17.564 10.758 0.071 1.00 84.94 82 THR A CA 1
ATOM 684 C C . THR A 1 82 ? 18.025 11.987 0.835 1.00 84.94 82 THR A C 1
ATOM 686 O O . THR A 1 82 ? 19.204 12.340 0.810 1.00 84.94 82 THR A O 1
ATOM 689 N N . TRP A 1 83 ? 17.101 12.625 1.552 1.00 83.88 83 TRP A N 1
ATOM 690 C CA . TRP A 1 83 ? 17.423 13.734 2.442 1.00 83.88 83 TRP A CA 1
ATOM 691 C C . TRP A 1 83 ? 18.226 13.231 3.643 1.00 83.88 83 TRP A C 1
ATOM 693 O O . TRP A 1 83 ? 17.731 12.448 4.453 1.00 83.88 83 TRP A O 1
ATOM 703 N N . ILE A 1 84 ? 19.464 13.703 3.780 1.00 79.31 84 ILE A N 1
ATOM 704 C CA . ILE A 1 84 ? 20.299 13.453 4.957 1.00 79.31 84 ILE A CA 1
ATOM 705 C C . ILE A 1 84 ? 20.259 14.709 5.820 1.00 79.31 84 ILE A C 1
ATOM 707 O O . ILE A 1 84 ? 20.802 15.751 5.455 1.00 79.31 84 ILE A O 1
ATOM 711 N N . HIS A 1 85 ? 19.603 14.614 6.975 1.00 70.62 85 HIS A N 1
ATOM 712 C CA . HIS A 1 85 ? 19.589 15.707 7.939 1.00 70.62 85 HIS A CA 1
ATOM 713 C C . HIS A 1 85 ? 20.982 15.872 8.559 1.00 70.62 85 HIS A C 1
ATOM 715 O O . HIS A 1 85 ? 21.440 15.032 9.333 1.00 70.62 85 HIS A O 1
ATOM 721 N N . TYR A 1 86 ? 21.648 16.981 8.238 1.00 57.00 86 TYR A N 1
ATOM 722 C CA . TYR A 1 86 ? 22.914 17.390 8.843 1.00 57.00 86 TYR A CA 1
ATOM 723 C C . TYR A 1 86 ? 22.638 18.025 10.216 1.00 57.00 86 TYR A C 1
ATOM 725 O O . TYR A 1 86 ? 22.680 19.243 10.370 1.00 57.00 86 TYR A O 1
ATOM 733 N N . TYR A 1 87 ? 22.254 17.221 11.213 1.00 68.75 87 TYR A N 1
ATOM 734 C CA . TYR A 1 87 ? 22.173 17.693 12.597 1.00 68.75 87 TYR A CA 1
ATOM 735 C C . TYR A 1 87 ? 23.380 17.205 13.392 1.00 68.75 87 TYR A C 1
ATOM 737 O O . TYR A 1 87 ? 23.471 16.035 13.763 1.00 68.75 87 TYR A O 1
ATOM 745 N N . THR A 1 88 ? 24.284 18.133 13.689 1.00 56.16 88 THR A N 1
ATOM 746 C CA . THR A 1 88 ? 25.395 17.930 14.619 1.00 56.16 88 THR A CA 1
ATOM 747 C C . THR A 1 88 ? 25.008 18.601 15.939 1.00 56.16 88 THR A C 1
ATOM 749 O O . THR A 1 88 ? 24.971 19.830 15.987 1.00 56.16 88 THR A O 1
ATOM 752 N N . PRO A 1 89 ? 24.669 17.863 17.014 1.00 57.78 89 PRO A N 1
ATOM 753 C CA . PRO A 1 89 ? 24.411 18.499 18.300 1.00 57.78 89 PRO A CA 1
ATOM 754 C C . PRO A 1 89 ? 25.692 19.163 18.812 1.00 57.78 89 PRO A C 1
ATOM 756 O O . PRO A 1 89 ? 26.736 18.518 18.901 1.00 57.78 89 PRO A O 1
ATOM 759 N N . GLU A 1 90 ? 25.603 20.437 19.193 1.00 56.53 90 GLU A N 1
ATOM 760 C CA . GLU A 1 90 ? 26.743 21.236 19.672 1.00 56.53 90 GLU A CA 1
ATOM 761 C C . GLU A 1 90 ? 27.387 20.671 20.948 1.00 56.53 90 GLU A C 1
ATOM 763 O O . GLU A 1 90 ? 28.553 20.938 21.232 1.00 56.53 90 GLU A O 1
ATOM 768 N N . ASN A 1 91 ? 26.662 19.863 21.733 1.00 53.81 91 ASN A N 1
ATOM 769 C CA . ASN A 1 91 ? 27.225 19.198 22.903 1.00 53.81 91 ASN A CA 1
ATOM 770 C C . ASN A 1 91 ? 26.560 17.842 23.219 1.00 53.81 91 ASN A C 1
ATOM 772 O O . ASN A 1 91 ? 25.372 17.604 22.995 1.00 53.81 91 ASN A O 1
ATOM 776 N N . ARG A 1 92 ? 27.356 16.946 23.816 1.00 47.88 92 ARG A N 1
ATOM 777 C CA . ARG A 1 92 ? 27.002 15.554 24.163 1.00 47.88 92 ARG A CA 1
ATOM 778 C C . ARG A 1 92 ? 25.851 15.433 25.178 1.00 47.88 92 ARG A C 1
ATOM 780 O O . ARG A 1 92 ? 25.252 14.368 25.296 1.00 47.88 92 ARG A O 1
ATOM 787 N N . MET A 1 93 ? 25.555 16.502 25.921 1.00 52.12 93 MET A N 1
ATOM 788 C CA . MET A 1 93 ? 24.512 16.545 26.956 1.00 52.12 93 MET A CA 1
ATOM 789 C C . MET A 1 93 ? 23.125 16.810 26.356 1.00 52.12 93 MET A C 1
ATOM 791 O O . MET A 1 93 ? 22.157 16.194 26.795 1.00 52.12 93 MET A O 1
ATOM 795 N N . SER A 1 94 ? 23.047 17.637 25.307 1.00 53.09 94 SER A N 1
ATOM 796 C CA . SER A 1 94 ? 21.807 17.943 24.571 1.00 53.09 94 SER A CA 1
ATOM 797 C C . SER A 1 94 ? 21.332 16.782 23.686 1.00 53.09 94 SER A C 1
ATOM 799 O O . SER A 1 94 ? 20.185 16.758 23.258 1.00 53.09 94 SER A O 1
ATOM 801 N N . ALA A 1 95 ? 22.204 15.800 23.427 1.00 52.78 95 ALA A N 1
ATOM 802 C CA . ALA A 1 95 ? 21.942 14.636 22.577 1.00 52.78 95 ALA A CA 1
ATOM 803 C C . ALA A 1 95 ? 21.460 13.380 23.339 1.00 52.78 95 ALA A C 1
ATOM 805 O O . ALA A 1 95 ? 21.348 12.305 22.742 1.00 52.78 95 ALA A O 1
ATOM 806 N N . ARG A 1 96 ? 21.220 13.465 24.658 1.00 51.34 96 ARG A N 1
ATOM 807 C CA . ARG A 1 96 ? 20.804 12.315 25.482 1.00 51.34 96 ARG A CA 1
ATOM 808 C C . ARG A 1 96 ? 19.321 11.982 25.281 1.00 51.34 96 ARG A C 1
ATOM 810 O O . ARG A 1 96 ? 18.458 12.823 25.498 1.00 51.34 96 ARG A O 1
ATOM 817 N N . GLN A 1 97 ? 19.032 10.723 24.955 1.00 50.22 97 GLN A N 1
ATOM 818 C CA . GLN A 1 97 ? 17.676 10.188 24.793 1.00 50.22 97 GLN A CA 1
ATOM 819 C C . GLN A 1 97 ? 17.584 8.797 25.447 1.00 50.22 97 GLN A C 1
ATOM 821 O O . GLN A 1 97 ? 18.554 8.039 25.420 1.00 50.22 97 GLN A O 1
ATOM 826 N N . TRP A 1 98 ? 16.446 8.461 26.067 1.00 44.12 98 TRP A N 1
ATOM 827 C CA . TRP A 1 98 ? 16.226 7.154 26.706 1.00 44.12 98 TRP A CA 1
ATOM 828 C C . TRP A 1 98 ? 16.038 6.054 25.646 1.00 44.12 98 TRP A C 1
ATOM 830 O O . TRP A 1 98 ? 15.245 6.230 24.723 1.00 44.12 98 TRP A O 1
ATOM 840 N N . THR A 1 99 ? 16.726 4.913 25.782 1.00 48.09 99 THR A N 1
ATOM 841 C CA . THR A 1 99 ? 16.587 3.743 24.887 1.00 48.09 99 THR A CA 1
ATOM 842 C C . THR A 1 99 ? 16.306 2.454 25.667 1.00 48.09 99 THR A C 1
ATOM 844 O O . THR A 1 99 ? 16.654 2.337 26.841 1.00 48.09 99 THR A O 1
ATOM 847 N N . LEU A 1 100 ? 15.611 1.500 25.033 1.00 35.41 100 LEU A N 1
ATOM 848 C CA . LEU A 1 100 ? 15.246 0.205 25.619 1.00 35.41 100 LEU A CA 1
ATOM 849 C C . LEU A 1 100 ? 16.318 -0.848 25.266 1.00 35.41 100 LEU A C 1
ATOM 851 O O . LEU A 1 100 ? 16.539 -1.118 24.088 1.00 35.41 100 LEU A O 1
ATOM 855 N N . ASN A 1 101 ? 16.940 -1.479 26.270 1.00 42.53 101 ASN A N 1
ATOM 856 C CA . ASN A 1 101 ? 18.092 -2.395 26.118 1.00 42.53 101 ASN A CA 1
ATOM 857 C C . ASN A 1 101 ? 17.835 -3.705 25.340 1.00 42.53 101 ASN A C 1
ATOM 859 O O . ASN A 1 101 ? 18.769 -4.467 25.108 1.00 42.53 101 ASN A O 1
ATOM 863 N N . SER A 1 102 ? 16.595 -4.025 24.965 1.00 38.47 102 SER A N 1
ATOM 864 C CA . SER A 1 102 ? 16.264 -5.314 24.336 1.00 38.47 102 SER A CA 1
ATOM 865 C C . SER A 1 102 ? 16.561 -5.388 22.838 1.00 38.47 102 SER A C 1
ATOM 867 O O . SER A 1 102 ? 16.478 -6.469 22.258 1.00 38.47 102 SER A O 1
ATOM 869 N N . PHE A 1 103 ? 16.943 -4.281 22.205 1.00 38.78 103 PHE A N 1
ATOM 870 C CA . PHE A 1 103 ? 17.528 -4.313 20.873 1.00 38.78 103 PHE A CA 1
ATOM 871 C C . PHE A 1 103 ? 18.985 -3.878 20.987 1.00 38.78 103 PHE A C 1
ATOM 873 O O . PHE A 1 103 ? 19.249 -2.785 21.473 1.00 38.78 103 PHE A O 1
ATOM 880 N N . GLY A 1 104 ? 19.917 -4.733 20.553 1.00 40.34 104 GLY A N 1
ATOM 881 C CA . GLY A 1 104 ? 21.372 -4.529 20.611 1.00 40.34 104 GLY A CA 1
ATOM 882 C C . GLY A 1 104 ? 21.906 -3.394 19.727 1.00 40.34 104 GLY A C 1
ATOM 883 O O . GLY A 1 104 ? 22.877 -3.582 19.002 1.00 40.34 104 GLY A O 1
ATOM 884 N N . TRP A 1 105 ? 21.277 -2.224 19.774 1.00 40.91 105 TRP A N 1
ATOM 885 C CA . TRP A 1 105 ? 21.736 -0.991 19.155 1.00 40.91 105 TRP A CA 1
ATOM 886 C C . TRP A 1 105 ? 22.429 -0.150 20.224 1.00 40.91 105 TRP A C 1
ATOM 888 O O . TRP A 1 105 ? 21.783 0.528 21.021 1.00 40.91 105 TRP A O 1
ATOM 898 N N . ASN A 1 106 ? 23.762 -0.178 20.231 1.00 37.75 106 ASN A N 1
ATOM 899 C CA . ASN A 1 106 ? 24.534 0.863 20.899 1.00 37.75 106 ASN A CA 1
ATOM 900 C C . ASN A 1 106 ? 24.341 2.157 20.093 1.00 37.75 106 ASN A C 1
ATOM 902 O O . ASN A 1 106 ? 24.743 2.250 18.936 1.00 37.75 106 ASN A O 1
ATOM 906 N N . VAL A 1 107 ? 23.629 3.107 20.691 1.00 43.53 107 VAL A N 1
ATOM 907 C CA . VAL A 1 107 ? 23.061 4.307 20.065 1.00 43.53 107 VAL A CA 1
ATOM 908 C C . VAL A 1 107 ? 24.118 5.184 19.389 1.00 43.53 107 VAL A C 1
ATOM 910 O O . VAL A 1 107 ? 25.047 5.654 20.045 1.00 43.53 107 VAL A O 1
ATOM 913 N N . LEU A 1 108 ? 23.880 5.543 18.125 1.00 33.75 108 LEU A N 1
ATOM 914 C CA . LEU A 1 108 ? 24.190 6.887 17.645 1.00 33.75 108 LEU A CA 1
ATOM 915 C C . LEU A 1 108 ? 22.877 7.535 17.193 1.00 33.75 108 LEU A C 1
ATOM 917 O O . LEU A 1 108 ? 22.139 6.982 16.384 1.00 33.75 108 LEU A O 1
ATOM 921 N N . ASN A 1 109 ? 22.563 8.666 17.811 1.00 42.97 109 ASN A N 1
ATOM 922 C CA . ASN A 1 109 ? 21.313 9.403 17.690 1.00 42.97 109 ASN A CA 1
ATOM 923 C C . ASN A 1 109 ? 21.263 10.169 16.353 1.00 42.97 109 ASN A C 1
ATOM 925 O O . ASN A 1 109 ? 22.242 10.844 16.030 1.00 42.97 109 ASN A O 1
ATOM 929 N N . PRO A 1 110 ? 20.132 10.154 15.630 1.00 38.31 110 PRO A N 1
ATOM 930 C CA . PRO A 1 110 ? 19.691 11.367 14.958 1.00 38.31 110 PRO A CA 1
ATOM 931 C C . PRO A 1 110 ? 18.323 11.785 15.490 1.00 38.31 110 PRO A C 1
ATOM 933 O O . PRO A 1 110 ? 17.305 11.108 15.321 1.00 38.31 110 PRO A O 1
ATOM 936 N N . SER A 1 111 ? 18.331 12.956 16.111 1.00 38.78 111 SER A N 1
ATOM 937 C CA . SER A 1 111 ? 17.178 13.771 16.445 1.00 38.78 111 SER A CA 1
ATOM 938 C C . SER A 1 111 ? 16.221 13.861 15.253 1.00 38.78 111 SER A C 1
ATOM 940 O O . SER A 1 111 ? 16.615 14.257 14.164 1.00 38.78 111 SER A O 1
ATOM 942 N N . HIS A 1 112 ? 14.959 13.523 15.509 1.00 47.75 112 HIS A N 1
ATOM 943 C CA . HIS A 1 112 ? 13.770 13.951 14.770 1.00 47.75 112 HIS A CA 1
ATOM 944 C C . HIS A 1 112 ? 13.876 13.980 13.238 1.00 47.75 112 HIS A C 1
ATOM 946 O O . HIS A 1 112 ? 14.088 15.019 12.623 1.00 47.75 112 HIS A O 1
ATOM 952 N N . SER A 1 113 ? 13.538 12.847 12.628 1.00 39.06 113 SER A N 1
ATOM 953 C CA . SER A 1 113 ? 12.837 12.842 11.350 1.00 39.06 113 SER A CA 1
ATOM 954 C C . SER A 1 113 ? 11.494 12.144 11.557 1.00 39.06 113 SER A C 1
ATOM 956 O O . SER A 1 113 ? 11.432 11.032 12.088 1.00 39.06 113 SER A O 1
ATOM 958 N N . SER A 1 114 ? 10.410 12.807 11.159 1.00 46.12 114 SER A N 1
ATOM 959 C CA . SER A 1 114 ? 9.061 12.233 11.078 1.00 46.12 114 SER A CA 1
ATOM 960 C C . SER A 1 114 ? 8.957 11.087 10.063 1.00 46.12 114 SER A C 1
ATOM 962 O O . SER A 1 114 ? 7.922 10.427 10.001 1.00 46.12 114 SER A O 1
ATOM 964 N N . ASP A 1 115 ? 10.040 10.807 9.332 1.00 46.12 115 ASP A N 1
ATOM 965 C CA . ASP A 1 115 ? 10.087 9.840 8.238 1.00 46.12 115 ASP A CA 1
ATOM 966 C C . ASP A 1 115 ? 10.788 8.532 8.637 1.00 46.12 115 ASP A C 1
ATOM 968 O O . ASP A 1 115 ? 10.945 7.624 7.820 1.00 46.12 115 ASP A O 1
ATOM 972 N N . LEU A 1 116 ? 11.136 8.373 9.921 1.00 43.75 116 LEU A N 1
ATOM 973 C CA . LEU A 1 116 ? 11.580 7.104 10.502 1.00 43.75 116 LEU A CA 1
ATOM 974 C C . LEU A 1 116 ? 10.397 6.136 10.690 1.00 43.75 116 LEU A C 1
ATOM 976 O O . LEU A 1 116 ? 10.102 5.659 11.787 1.00 43.75 116 LEU A O 1
ATOM 980 N N . ALA A 1 117 ? 9.749 5.760 9.586 1.00 39.19 117 ALA A N 1
ATOM 981 C CA . ALA A 1 117 ? 9.400 4.357 9.444 1.00 39.19 117 ALA A CA 1
ATOM 982 C C . ALA A 1 117 ? 10.732 3.588 9.453 1.00 39.19 117 ALA A C 1
ATOM 984 O O . ALA A 1 117 ? 11.651 3.980 8.732 1.00 39.19 117 ALA A O 1
ATOM 985 N N . PRO A 1 118 ? 10.891 2.513 10.245 1.00 34.59 118 PRO A N 1
ATOM 986 C CA . PRO A 1 118 ? 12.085 1.699 10.148 1.00 34.59 118 PRO A CA 1
ATOM 987 C C . PRO A 1 118 ? 12.165 1.187 8.713 1.00 34.59 118 PRO A C 1
ATOM 989 O O . PRO A 1 118 ? 11.343 0.370 8.287 1.00 34.59 118 PRO A O 1
ATOM 992 N N . SER A 1 119 ? 13.157 1.678 7.977 1.00 44.00 119 SER A N 1
ATOM 993 C CA . SER A 1 119 ? 13.735 0.999 6.828 1.00 44.00 119 SER A CA 1
ATOM 994 C C . SER A 1 119 ? 14.277 -0.343 7.325 1.00 44.00 119 SER A C 1
ATOM 996 O O . SER A 1 119 ? 15.464 -0.511 7.580 1.00 44.00 119 SER A O 1
ATOM 998 N N . ASN A 1 120 ? 13.378 -1.304 7.501 1.00 32.94 120 ASN A N 1
ATOM 999 C CA . ASN A 1 120 ? 13.709 -2.710 7.557 1.00 32.94 120 ASN A CA 1
ATOM 1000 C C . ASN A 1 120 ? 13.199 -3.311 6.256 1.00 32.94 120 ASN A C 1
ATOM 1002 O O . ASN A 1 120 ? 12.010 -3.604 6.097 1.00 32.94 120 ASN A O 1
ATOM 1006 N N . TYR A 1 121 ? 14.131 -3.497 5.327 1.00 37.59 121 TYR A N 1
ATOM 1007 C CA . TYR A 1 121 ? 14.016 -4.433 4.221 1.00 37.59 121 TYR A CA 1
ATOM 1008 C C . TYR A 1 121 ? 13.787 -5.850 4.763 1.00 37.59 121 TYR A C 1
ATOM 1010 O O . TYR A 1 121 ? 14.685 -6.674 4.788 1.00 37.59 121 TYR A O 1
ATOM 1018 N N . HIS A 1 122 ? 12.558 -6.141 5.177 1.00 42.47 122 HIS A N 1
ATOM 1019 C CA . HIS A 1 122 ? 11.991 -7.486 5.269 1.00 42.47 122 HIS A CA 1
ATOM 1020 C C . HIS A 1 122 ? 10.523 -7.430 4.837 1.00 42.47 122 HIS A C 1
ATOM 1022 O O . HIS A 1 122 ? 9.614 -7.964 5.475 1.00 42.47 122 HIS A O 1
ATOM 1028 N N . LEU A 1 123 ? 10.264 -6.746 3.724 1.00 40.78 123 LEU A N 1
ATOM 1029 C CA . LEU A 1 123 ? 9.034 -6.958 2.984 1.00 40.78 123 LEU A CA 1
ATOM 1030 C C . LEU A 1 123 ? 9.228 -8.235 2.167 1.00 40.78 123 LEU A C 1
ATOM 1032 O O . LEU A 1 123 ? 10.107 -8.298 1.319 1.00 40.78 123 LEU A O 1
ATOM 1036 N N . PHE A 1 124 ? 8.385 -9.231 2.458 1.00 37.50 124 PHE A N 1
ATOM 1037 C CA . PHE A 1 124 ? 8.181 -10.473 1.702 1.00 37.50 124 PHE A CA 1
ATOM 1038 C C . PHE A 1 124 ? 8.982 -11.720 2.110 1.00 37.50 124 PHE A C 1
ATOM 1040 O O . PHE A 1 124 ? 9.415 -12.466 1.245 1.00 37.50 124 PHE A O 1
ATOM 1047 N N . THR A 1 125 ? 9.069 -12.070 3.395 1.00 45.81 125 THR A N 1
ATOM 1048 C CA . THR A 1 125 ? 9.434 -13.460 3.755 1.00 45.81 125 THR A CA 1
ATOM 1049 C C . THR A 1 125 ? 8.399 -14.465 3.238 1.00 45.81 125 THR A C 1
ATOM 1051 O O . THR A 1 125 ? 8.754 -15.424 2.565 1.00 45.81 125 THR A O 1
ATOM 1054 N N . LYS A 1 126 ? 7.103 -14.185 3.424 1.00 43.16 126 LYS A N 1
ATOM 1055 C CA . LYS A 1 126 ? 6.030 -15.093 2.981 1.00 43.16 126 LYS A CA 1
ATOM 1056 C C . LYS A 1 126 ? 5.865 -15.156 1.458 1.00 43.16 126 LYS A C 1
ATOM 1058 O O . LYS A 1 126 ? 5.523 -16.200 0.921 1.00 43.16 126 LYS A O 1
ATOM 1063 N N . SER A 1 127 ? 6.127 -14.058 0.745 1.00 39.66 127 SER A N 1
ATOM 1064 C CA . SER A 1 127 ? 6.060 -14.060 -0.723 1.00 39.66 127 SER A CA 1
ATOM 1065 C C . SER A 1 127 ? 7.319 -14.639 -1.355 1.00 39.66 127 SER A C 1
ATOM 1067 O O . SER A 1 127 ? 7.201 -15.255 -2.404 1.00 39.66 127 SER A O 1
ATOM 1069 N N . LYS A 1 128 ? 8.492 -14.511 -0.715 1.00 43.50 128 LYS A N 1
ATOM 1070 C CA . LYS A 1 128 ? 9.719 -15.207 -1.122 1.00 43.50 128 LYS A CA 1
ATOM 1071 C C . LYS A 1 128 ? 9.569 -16.722 -0.972 1.00 43.50 128 LYS A C 1
ATOM 1073 O O . LYS A 1 128 ? 9.881 -17.436 -1.910 1.00 43.50 128 LYS A O 1
ATOM 1078 N N . GLU A 1 129 ? 8.974 -17.189 0.123 1.00 44.50 129 GLU A N 1
ATOM 1079 C CA . GLU A 1 129 ? 8.678 -18.611 0.348 1.00 44.50 129 GLU A CA 1
ATOM 1080 C C . GLU A 1 129 ? 7.674 -19.161 -0.685 1.00 44.50 129 GLU A C 1
ATOM 1082 O O . GLU A 1 129 ? 7.880 -20.226 -1.258 1.00 44.50 129 GLU A O 1
ATOM 1087 N N . ILE A 1 130 ? 6.623 -18.401 -1.024 1.00 51.84 130 ILE A N 1
ATOM 1088 C CA . ILE A 1 130 ? 5.693 -18.757 -2.114 1.00 51.84 130 ILE A CA 1
ATOM 1089 C C . ILE A 1 130 ? 6.402 -18.755 -3.480 1.00 51.84 130 ILE A C 1
ATOM 1091 O O . ILE A 1 130 ? 6.103 -19.596 -4.325 1.00 51.84 130 ILE A O 1
ATOM 1095 N N . TRP A 1 131 ? 7.335 -17.834 -3.722 1.00 48.81 131 TRP A N 1
ATOM 1096 C CA . TRP A 1 131 ? 8.057 -17.727 -4.992 1.00 48.81 131 TRP A CA 1
ATOM 1097 C C . TRP A 1 131 ? 9.098 -18.845 -5.164 1.00 48.81 131 TRP A C 1
ATOM 1099 O O . TRP A 1 131 ? 9.170 -19.454 -6.228 1.00 48.81 131 TRP A O 1
ATOM 1109 N N . GLU A 1 132 ? 9.833 -19.181 -4.103 1.00 50.19 132 GLU A N 1
ATOM 1110 C CA . GLU A 1 132 ? 10.795 -20.290 -4.060 1.00 50.19 132 GLU A CA 1
ATOM 1111 C C . GLU A 1 132 ? 10.091 -21.655 -4.160 1.00 50.19 132 GLU A C 1
ATOM 1113 O O . GLU A 1 132 ? 10.522 -22.505 -4.939 1.00 50.19 132 GLU A O 1
ATOM 1118 N N . ASN A 1 133 ? 8.944 -21.837 -3.493 1.00 49.62 133 ASN A N 1
ATOM 1119 C CA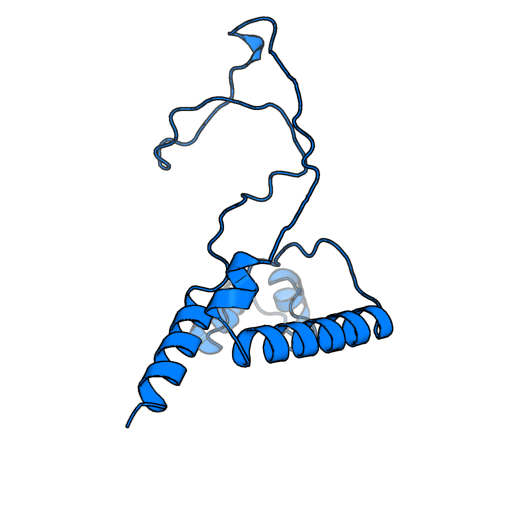 . ASN A 1 133 ? 8.141 -23.061 -3.611 1.00 49.62 133 ASN A CA 1
ATOM 1120 C C . ASN A 1 133 ? 7.530 -23.243 -5.014 1.00 49.62 133 ASN A C 1
ATOM 1122 O O . ASN A 1 133 ? 7.487 -24.360 -5.527 1.00 49.62 133 ASN A O 1
ATOM 1126 N N . ASN A 1 134 ? 7.107 -22.160 -5.678 1.00 49.56 134 ASN A N 1
ATOM 1127 C CA . ASN A 1 134 ? 6.614 -22.224 -7.062 1.00 49.56 134 ASN A CA 1
ATOM 1128 C C . ASN A 1 134 ? 7.733 -22.453 -8.095 1.00 49.56 134 ASN A C 1
ATOM 1130 O O . ASN A 1 134 ? 7.470 -23.002 -9.165 1.00 49.56 134 ASN A O 1
ATOM 1134 N N . LEU A 1 135 ? 8.973 -22.055 -7.791 1.00 48.53 135 LEU A N 1
ATOM 1135 C CA . LEU A 1 135 ? 10.149 -22.383 -8.602 1.00 48.53 135 LEU A CA 1
ATOM 1136 C C . LEU A 1 135 ? 10.554 -23.852 -8.457 1.00 48.53 135 LEU A C 1
ATOM 1138 O O . LEU A 1 135 ? 10.846 -24.487 -9.464 1.00 48.53 135 LEU A O 1
ATOM 1142 N N . ALA A 1 136 ? 10.504 -24.405 -7.242 1.00 48.41 136 ALA A N 1
ATOM 1143 C CA . ALA A 1 136 ? 10.827 -25.810 -6.985 1.00 48.41 136 ALA A CA 1
ATOM 1144 C C . ALA A 1 136 ? 9.801 -26.798 -7.580 1.00 48.41 136 ALA A C 1
ATOM 1146 O O . ALA A 1 136 ? 10.155 -27.926 -7.913 1.00 48.41 136 ALA A O 1
ATOM 1147 N N . MET A 1 137 ? 8.538 -26.386 -7.753 1.00 47.28 137 MET A N 1
ATOM 1148 C CA . MET A 1 137 ? 7.503 -27.210 -8.400 1.00 47.28 137 MET A CA 1
ATOM 1149 C C . MET A 1 137 ? 7.567 -27.210 -9.937 1.00 47.28 137 MET A C 1
ATOM 1151 O O . MET A 1 137 ? 6.930 -28.055 -10.557 1.00 47.28 137 MET A O 1
ATOM 1155 N N . LYS A 1 138 ? 8.316 -26.291 -10.564 1.00 48.84 138 LYS A N 1
ATOM 1156 C CA . LYS A 1 138 ? 8.441 -26.188 -12.034 1.00 48.84 138 LYS A CA 1
ATOM 1157 C C . LYS A 1 138 ? 9.672 -26.897 -12.613 1.00 48.84 138 LYS A C 1
ATOM 1159 O O . LYS A 1 138 ? 9.881 -26.844 -13.820 1.00 48.84 138 LYS A O 1
ATOM 1164 N N . THR A 1 139 ? 10.476 -27.547 -11.774 1.00 45.34 139 THR A N 1
ATOM 1165 C CA . THR A 1 139 ? 11.689 -28.291 -12.161 1.00 45.34 139 THR A CA 1
ATOM 1166 C C . THR A 1 139 ? 11.577 -29.804 -11.928 1.00 45.34 139 THR A C 1
ATOM 1168 O O . THR A 1 139 ? 12.576 -30.468 -11.654 1.00 45.34 139 THR A O 1
ATOM 1171 N N . LYS A 1 140 ? 10.376 -30.369 -12.086 1.00 40.72 140 LYS A N 1
ATOM 1172 C CA . LYS A 1 140 ? 10.174 -31.806 -12.321 1.00 40.72 140 LYS A CA 1
ATOM 1173 C C . LYS A 1 140 ? 9.421 -32.029 -13.620 1.00 40.72 140 LYS A C 1
ATOM 1175 O O . LYS A 1 140 ? 8.464 -31.263 -13.860 1.00 40.72 140 LYS A O 1
#

Foldseek 3Di:
DCVVPVPDDLVNVCVVVVHDSVVSVCCCCPVVVHDDDDDDDDPDDDDPVRVVVVVVVVVVLVVVCVVPVVVSVVPDDDDDDDDDDPDDPPDPVVQDDDDDVPDPDPDDDDPDDPPPPPPDPPPDPPVVVVVVVVVVVVPD